Protein AF-A0A2V9JYU7-F1 (afdb_monomer_lite)

Structure (mmCIF, N/CA/C/O backbone):
data_AF-A0A2V9JYU7-F1
#
_entry.id   AF-A0A2V9JYU7-F1
#
loop_
_atom_site.group_PDB
_atom_site.id
_atom_site.type_symbol
_atom_site.label_atom_id
_atom_site.label_alt_id
_atom_site.label_comp_id
_atom_site.label_asym_id
_atom_site.label_entity_id
_atom_site.label_seq_id
_atom_site.pdbx_PDB_ins_code
_atom_site.Cartn_x
_atom_site.Cartn_y
_atom_site.Cartn_z
_atom_site.occupancy
_atom_site.B_iso_or_equiv
_atom_site.auth_seq_id
_atom_site.auth_comp_id
_atom_site.auth_asym_id
_atom_site.auth_atom_id
_atom_site.pdbx_PDB_model_num
ATOM 1 N N . MET A 1 1 ? 39.175 -6.522 -30.864 1.00 60.94 1 MET A N 1
ATOM 2 C CA . MET A 1 1 ? 38.635 -5.394 -30.064 1.00 60.94 1 MET A CA 1
ATOM 3 C C . MET A 1 1 ? 37.105 -5.390 -30.029 1.00 60.94 1 MET A C 1
ATOM 5 O O . MET A 1 1 ? 36.546 -5.251 -28.952 1.00 60.94 1 MET A O 1
ATOM 9 N N . ILE A 1 2 ? 36.440 -5.655 -31.160 1.00 68.81 2 ILE A N 1
ATOM 10 C CA . ILE A 1 2 ? 34.970 -5.699 -31.298 1.00 68.81 2 ILE A CA 1
ATOM 11 C C . ILE A 1 2 ? 34.280 -6.701 -30.350 1.00 68.81 2 ILE A C 1
ATOM 13 O O . ILE A 1 2 ? 33.350 -6.314 -29.658 1.00 68.81 2 ILE A O 1
ATOM 17 N N . VAL A 1 3 ? 34.794 -7.933 -30.214 1.00 71.50 3 VAL A N 1
ATOM 18 C CA . VAL A 1 3 ? 34.179 -8.984 -29.363 1.00 71.50 3 VAL A CA 1
ATOM 19 C C . VAL A 1 3 ? 34.144 -8.618 -27.868 1.00 71.50 3 VAL A C 1
ATOM 21 O O . VAL A 1 3 ? 33.205 -8.959 -27.151 1.00 71.50 3 VAL A O 1
ATOM 24 N N . ARG A 1 4 ? 35.158 -7.885 -27.386 1.00 67.81 4 ARG A N 1
ATOM 25 C CA . ARG A 1 4 ? 35.220 -7.416 -25.992 1.00 67.81 4 ARG A CA 1
ATOM 26 C C . ARG A 1 4 ? 34.237 -6.273 -25.742 1.00 67.81 4 ARG A C 1
ATOM 28 O O . ARG A 1 4 ? 33.577 -6.266 -24.711 1.00 67.81 4 ARG A O 1
ATOM 35 N N . ALA A 1 5 ? 34.101 -5.355 -26.699 1.00 71.88 5 ALA A N 1
ATOM 36 C CA . ALA A 1 5 ? 33.142 -4.257 -26.614 1.00 71.88 5 ALA A CA 1
ATOM 37 C C . ALA A 1 5 ? 31.688 -4.760 -26.633 1.00 71.88 5 ALA A C 1
ATOM 39 O O . ALA A 1 5 ? 30.868 -4.283 -25.853 1.00 71.88 5 ALA A O 1
ATOM 40 N N . SER A 1 6 ? 31.380 -5.778 -27.445 1.00 75.06 6 SER A N 1
ATOM 41 C CA . SER A 1 6 ? 30.048 -6.396 -27.476 1.00 75.06 6 SER A CA 1
ATOM 42 C C . SER A 1 6 ? 29.703 -7.142 -26.185 1.00 75.06 6 SER A C 1
ATOM 44 O O . SER A 1 6 ? 28.565 -7.064 -25.731 1.00 75.06 6 SER A O 1
ATOM 46 N N . LEU A 1 7 ? 30.675 -7.811 -25.553 1.00 76.31 7 LEU A N 1
ATOM 47 C CA . LEU A 1 7 ? 30.455 -8.491 -24.273 1.00 76.31 7 LEU A CA 1
ATOM 48 C C . LEU A 1 7 ? 30.183 -7.492 -23.135 1.00 76.31 7 LEU A C 1
ATOM 50 O O . LEU A 1 7 ? 29.282 -7.708 -22.329 1.00 76.31 7 LEU A O 1
ATOM 54 N N . ILE A 1 8 ? 30.924 -6.379 -23.098 1.00 78.69 8 ILE A N 1
ATOM 55 C CA . ILE A 1 8 ? 30.732 -5.313 -22.102 1.00 78.69 8 ILE A CA 1
ATOM 56 C C . ILE A 1 8 ? 29.377 -4.622 -22.304 1.00 78.69 8 ILE A C 1
ATOM 58 O O . ILE A 1 8 ? 28.662 -4.386 -21.333 1.00 78.69 8 ILE A O 1
ATOM 62 N N . GLY A 1 9 ? 28.990 -4.356 -23.556 1.00 78.88 9 GLY A N 1
ATOM 63 C CA . GLY A 1 9 ? 27.678 -3.794 -23.880 1.00 78.88 9 GLY A CA 1
ATOM 64 C C . GLY A 1 9 ? 26.524 -4.705 -23.450 1.00 78.88 9 GLY A C 1
ATOM 65 O O . GLY A 1 9 ? 25.586 -4.242 -22.807 1.00 78.88 9 GLY A O 1
ATOM 66 N N . ALA A 1 10 ? 26.619 -6.008 -23.728 1.00 77.69 10 ALA A N 1
ATOM 67 C CA . ALA A 1 10 ? 25.607 -6.979 -23.312 1.00 77.69 10 ALA A CA 1
ATOM 68 C C . ALA A 1 10 ? 25.485 -7.081 -21.781 1.00 77.69 10 ALA A C 1
ATOM 70 O O . ALA A 1 10 ? 24.376 -7.156 -21.252 1.00 77.69 10 ALA A O 1
ATOM 71 N N . LEU A 1 11 ? 26.609 -7.028 -21.059 1.00 75.44 11 LEU A N 1
ATOM 72 C CA . LEU A 1 11 ? 26.619 -7.085 -19.597 1.00 75.44 11 LEU A CA 1
ATOM 73 C C . LEU A 1 11 ? 26.020 -5.819 -18.960 1.00 75.44 11 LEU A C 1
ATOM 75 O O . LEU A 1 11 ? 25.265 -5.920 -17.995 1.00 75.44 11 LEU A O 1
ATOM 79 N N . ALA A 1 12 ? 26.299 -4.639 -19.521 1.00 73.25 12 ALA A N 1
ATOM 80 C CA . ALA A 1 12 ? 25.733 -3.375 -19.049 1.00 73.25 12 ALA A CA 1
ATOM 81 C C . ALA A 1 12 ? 24.204 -3.320 -19.225 1.00 73.25 12 ALA A C 1
ATOM 83 O O . ALA A 1 12 ? 23.492 -2.890 -18.317 1.00 73.25 12 ALA A O 1
ATOM 84 N N . VAL A 1 13 ? 23.691 -3.814 -20.356 1.00 72.44 13 VAL A N 1
ATOM 85 C CA . VAL A 1 13 ? 22.242 -3.916 -20.605 1.00 72.44 13 VAL A CA 1
ATOM 86 C C . VAL A 1 13 ? 21.596 -4.953 -19.683 1.00 72.44 13 VAL A C 1
ATOM 88 O O . VAL A 1 13 ? 20.542 -4.687 -19.106 1.00 72.44 13 VAL A O 1
ATOM 91 N N . GLY A 1 14 ? 22.243 -6.106 -19.488 1.00 63.62 14 GLY A N 1
ATOM 92 C CA . GLY A 1 14 ? 21.751 -7.159 -18.598 1.00 63.62 14 GLY A CA 1
ATOM 93 C C . GLY A 1 14 ? 21.625 -6.708 -17.140 1.00 63.62 14 GLY A C 1
ATOM 94 O O . GLY A 1 14 ? 20.621 -7.000 -16.499 1.00 63.62 14 GLY A O 1
ATOM 95 N N . LEU A 1 15 ? 22.598 -5.951 -16.624 1.00 61.28 15 LEU A N 1
ATOM 96 C CA . LEU A 1 15 ? 22.573 -5.439 -15.248 1.00 61.28 15 LEU A CA 1
ATOM 97 C C . LEU A 1 15 ? 21.563 -4.297 -15.055 1.00 61.28 15 LEU A C 1
ATOM 99 O O . LEU A 1 15 ? 20.899 -4.247 -14.022 1.00 61.28 15 LEU A O 1
ATOM 103 N N . GLY A 1 16 ? 21.400 -3.411 -16.044 1.00 59.66 16 GLY A N 1
ATOM 104 C CA . GLY A 1 16 ? 20.409 -2.328 -15.984 1.00 59.66 16 GLY A CA 1
ATOM 105 C C . GLY A 1 16 ? 18.959 -2.826 -16.005 1.00 59.66 16 GLY A C 1
ATOM 106 O O . GLY A 1 16 ? 18.095 -2.254 -15.342 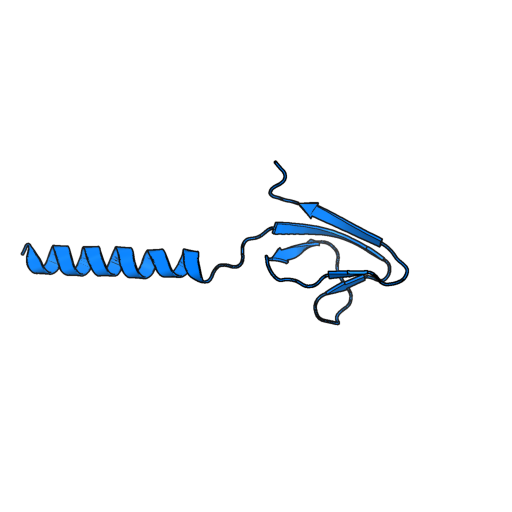1.00 59.66 16 GLY A O 1
ATOM 107 N N . ALA A 1 17 ? 18.693 -3.930 -16.709 1.00 55.69 17 ALA A N 1
ATOM 108 C CA . ALA A 1 17 ? 17.362 -4.531 -16.778 1.00 55.69 17 ALA A CA 1
ATOM 109 C C . ALA A 1 17 ? 16.900 -5.157 -15.445 1.00 55.69 17 ALA A C 1
ATOM 111 O O . ALA A 1 17 ? 15.699 -5.251 -15.198 1.00 55.69 17 ALA A O 1
ATOM 112 N N . LEU A 1 18 ? 17.826 -5.546 -14.560 1.00 53.22 18 LEU A N 1
ATOM 113 C CA . LEU A 1 18 ? 17.491 -6.176 -13.275 1.00 53.22 18 LEU A CA 1
ATOM 114 C C . LEU A 1 18 ? 16.853 -5.197 -12.278 1.00 53.22 18 LEU A C 1
ATOM 116 O O . LEU A 1 18 ? 15.971 -5.596 -11.518 1.00 53.22 18 LEU A O 1
ATOM 120 N N . SER A 1 19 ? 17.228 -3.912 -12.303 1.00 51.81 19 SER A N 1
ATOM 121 C CA . SER A 1 19 ? 16.620 -2.896 -11.426 1.00 51.81 19 SER A CA 1
ATOM 122 C C . SER A 1 19 ? 15.150 -2.625 -11.750 1.00 51.81 19 SER A C 1
ATOM 124 O O . SER A 1 19 ? 14.384 -2.290 -10.852 1.00 51.81 19 SER A O 1
ATOM 126 N N . LEU A 1 20 ? 14.741 -2.807 -13.007 1.00 53.62 20 LEU A N 1
ATOM 127 C CA . LEU A 1 20 ? 13.351 -2.620 -13.436 1.00 53.62 20 LEU A CA 1
ATOM 128 C C . LEU A 1 20 ? 12.462 -3.829 -13.114 1.00 53.62 20 LEU A C 1
ATOM 130 O O . LEU A 1 20 ? 11.244 -3.695 -13.082 1.00 53.62 20 LEU A O 1
ATOM 134 N N . LEU A 1 21 ? 13.060 -4.998 -12.869 1.00 53.47 21 LEU A N 1
ATOM 135 C CA . LEU A 1 21 ? 12.333 -6.248 -12.637 1.00 53.47 21 LEU A CA 1
ATOM 136 C C . LEU A 1 21 ? 12.124 -6.569 -11.147 1.00 53.47 21 LEU A C 1
ATOM 138 O O . LEU A 1 21 ? 11.292 -7.408 -10.818 1.00 53.47 21 LEU A O 1
ATOM 142 N N . ALA A 1 22 ? 12.865 -5.905 -10.252 1.00 54.53 22 ALA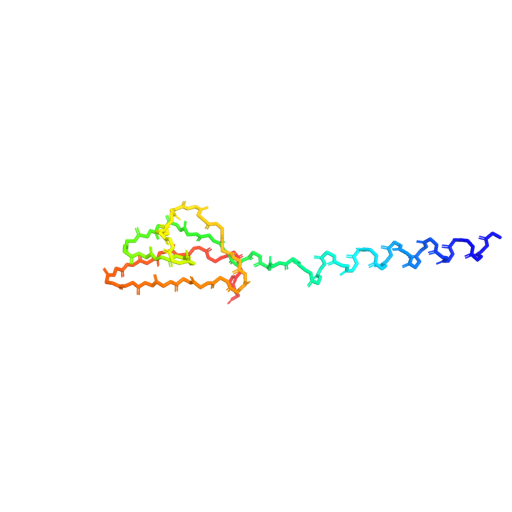 A N 1
ATOM 143 C CA . ALA A 1 22 ? 12.801 -6.117 -8.801 1.00 54.53 22 ALA A CA 1
ATOM 144 C C . ALA A 1 22 ? 12.400 -4.865 -7.996 1.00 54.53 22 ALA A C 1
ATOM 146 O O . ALA A 1 22 ? 12.231 -4.945 -6.779 1.00 54.53 22 ALA A O 1
ATOM 147 N N . GLY A 1 23 ? 12.255 -3.704 -8.642 1.00 55.66 23 GLY A N 1
ATOM 148 C CA . GLY A 1 23 ? 11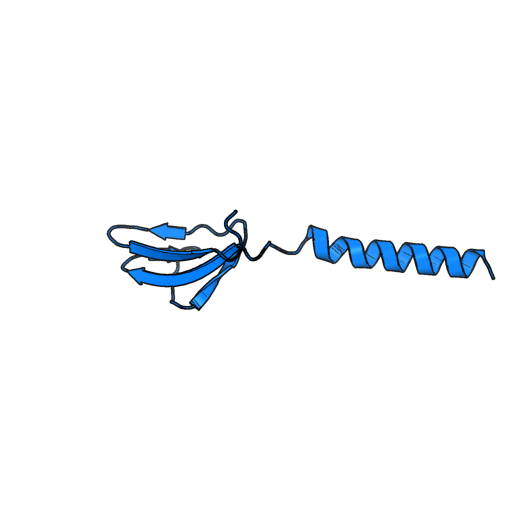.798 -2.485 -7.982 1.00 55.66 23 GLY A CA 1
ATOM 149 C C . GLY A 1 23 ? 10.286 -2.518 -7.803 1.00 55.66 23 GLY A C 1
ATOM 150 O O . GLY A 1 23 ? 9.555 -2.372 -8.780 1.00 55.66 23 GLY A O 1
ATOM 151 N N . SER A 1 24 ? 9.801 -2.699 -6.571 1.00 63.59 24 SER A N 1
ATOM 152 C CA . SER A 1 24 ? 8.382 -2.461 -6.315 1.00 63.59 24 SER A CA 1
ATOM 153 C C . SER A 1 24 ? 8.069 -0.999 -6.635 1.00 63.59 24 SER A C 1
ATOM 155 O O . SER A 1 24 ? 8.743 -0.088 -6.149 1.00 63.59 24 SER A O 1
ATOM 157 N N . ALA A 1 25 ? 7.097 -0.780 -7.520 1.00 73.25 25 ALA A N 1
ATOM 158 C CA . ALA A 1 25 ? 6.730 0.559 -7.947 1.00 73.25 25 ALA A CA 1
ATOM 159 C C . ALA A 1 25 ? 6.216 1.351 -6.739 1.00 73.25 25 ALA A C 1
ATOM 161 O O . ALA A 1 25 ? 5.344 0.869 -6.016 1.00 73.25 25 ALA A O 1
ATOM 162 N N . VAL A 1 26 ? 6.748 2.559 -6.527 1.00 79.50 26 VAL A N 1
ATOM 163 C CA . VAL A 1 26 ? 6.188 3.496 -5.547 1.00 79.50 26 VAL A CA 1
ATOM 164 C C . VAL A 1 26 ? 4.815 3.921 -6.054 1.00 79.50 26 VAL A C 1
ATOM 166 O O . VAL A 1 26 ? 4.702 4.541 -7.110 1.00 79.50 26 VAL A O 1
ATOM 169 N N . VAL A 1 27 ? 3.773 3.564 -5.311 1.00 83.38 27 VAL A N 1
ATOM 170 C CA . VAL A 1 27 ? 2.376 3.864 -5.653 1.00 83.38 27 VAL A CA 1
ATOM 171 C C . VAL A 1 27 ? 1.940 5.181 -5.011 1.00 83.38 27 VAL A C 1
ATOM 173 O O . VAL A 1 27 ? 1.141 5.925 -5.581 1.00 83.38 27 VAL A O 1
ATOM 176 N N . GLY A 1 28 ? 2.489 5.515 -3.841 1.00 86.12 28 GLY A N 1
ATOM 177 C CA . GLY A 1 28 ? 2.113 6.724 -3.119 1.00 86.12 28 GLY A CA 1
ATOM 178 C C . GLY A 1 28 ? 2.661 6.788 -1.702 1.00 86.12 28 GLY A C 1
ATOM 179 O O . GLY A 1 28 ? 3.632 6.112 -1.368 1.00 86.12 28 GLY A O 1
ATOM 180 N N . SER A 1 29 ? 2.026 7.592 -0.858 1.00 87.69 29 SER A N 1
ATOM 181 C CA . SER A 1 29 ? 2.333 7.693 0.567 1.00 87.69 29 SER A CA 1
ATOM 182 C C . SER A 1 29 ? 1.073 7.838 1.416 1.00 87.69 29 SER A C 1
ATOM 184 O O . SER A 1 29 ? 0.020 8.271 0.948 1.00 87.69 29 SER A O 1
ATOM 186 N N . VAL A 1 30 ? 1.164 7.466 2.689 1.00 89.25 30 VAL A N 1
ATOM 187 C CA . VAL A 1 30 ? 0.079 7.643 3.659 1.00 89.25 30 VAL A CA 1
ATOM 188 C C . VAL A 1 30 ? 0.128 9.066 4.201 1.00 89.25 30 VAL A C 1
ATOM 190 O O . VAL A 1 30 ? 1.087 9.443 4.866 1.00 89.25 30 VAL A O 1
ATOM 193 N N . ALA A 1 31 ? -0.912 9.857 3.954 1.00 87.94 31 ALA A N 1
ATOM 194 C CA . ALA A 1 31 ? -1.038 11.199 4.520 1.00 87.94 31 ALA A CA 1
ATOM 195 C C . ALA A 1 31 ? -1.480 11.154 5.993 1.00 87.94 31 ALA A C 1
ATOM 197 O O . ALA A 1 31 ? -1.065 11.985 6.796 1.00 87.94 31 ALA A O 1
ATOM 198 N N . GLY A 1 32 ? -2.295 10.164 6.360 1.00 86.56 32 GLY A N 1
ATOM 199 C CA . GLY A 1 32 ? -2.736 9.948 7.735 1.00 86.56 32 GLY A CA 1
ATOM 200 C C . GLY A 1 32 ? -3.541 8.663 7.886 1.00 86.56 32 GLY A C 1
ATOM 201 O O . GLY A 1 32 ? -4.042 8.112 6.903 1.00 86.56 32 GLY A O 1
ATOM 202 N N . SER A 1 33 ? -3.659 8.174 9.119 1.00 88.06 33 SER A N 1
ATOM 203 C CA . SER A 1 33 ? -4.402 6.953 9.414 1.00 88.06 33 SER A CA 1
ATOM 204 C C . SER A 1 33 ? -5.069 6.999 10.793 1.00 88.06 33 SER A C 1
ATOM 206 O O . SER A 1 33 ? -4.605 7.681 11.706 1.00 88.06 33 SER A O 1
ATOM 208 N N . LEU A 1 34 ? -6.176 6.273 10.922 1.00 91.12 34 LEU A N 1
ATOM 209 C CA . LEU A 1 34 ? -6.896 5.989 12.154 1.00 91.12 34 LEU A CA 1
ATOM 210 C C . LEU A 1 34 ? -7.291 4.512 12.113 1.00 91.12 34 LEU A C 1
ATOM 212 O O . LEU A 1 34 ? -7.979 4.097 11.184 1.00 91.12 34 LEU A O 1
ATOM 216 N N . ASN A 1 35 ? -6.859 3.720 13.097 1.00 89.31 35 ASN A N 1
ATOM 217 C CA . ASN A 1 35 ? -7.131 2.275 13.181 1.00 89.31 35 ASN A CA 1
ATOM 218 C C . ASN A 1 35 ? -6.816 1.490 11.887 1.00 89.31 35 ASN A C 1
ATOM 220 O O . ASN A 1 35 ? -7.527 0.548 11.529 1.00 89.31 35 ASN A O 1
ATOM 224 N N . ALA A 1 36 ? -5.746 1.871 11.186 1.00 90.31 36 ALA A N 1
ATOM 225 C CA . ALA A 1 36 ? -5.268 1.177 9.997 1.00 90.31 36 ALA A CA 1
ATOM 226 C C . ALA A 1 36 ? -3.946 0.457 10.277 1.00 90.31 36 ALA A C 1
ATOM 228 O O . ALA A 1 36 ? -3.141 0.886 11.109 1.00 90.31 36 ALA A O 1
ATOM 229 N N . THR A 1 37 ? -3.719 -0.643 9.569 1.00 91.19 37 THR A N 1
ATOM 230 C CA . THR A 1 37 ? -2.507 -1.449 9.674 1.00 91.19 37 THR A CA 1
ATOM 231 C C . THR A 1 37 ? -1.932 -1.787 8.308 1.00 91.19 37 THR A C 1
ATOM 233 O O . THR A 1 37 ? -2.661 -1.939 7.332 1.00 91.19 37 THR A O 1
ATOM 236 N N . MET A 1 38 ? -0.616 -1.951 8.246 1.00 89.62 38 MET A N 1
ATOM 237 C CA . MET A 1 38 ? 0.106 -2.418 7.070 1.00 89.62 38 MET A CA 1
ATOM 238 C C . MET A 1 38 ? 1.071 -3.523 7.478 1.00 89.62 38 MET A C 1
ATOM 240 O O . MET A 1 38 ? 1.863 -3.354 8.407 1.00 89.62 38 MET A O 1
ATOM 244 N N . GLY A 1 39 ? 0.956 -4.690 6.841 1.00 87.44 39 GLY A N 1
ATOM 245 C CA . GLY A 1 39 ? 1.762 -5.862 7.208 1.00 87.44 39 GLY A CA 1
ATOM 246 C C . GLY A 1 39 ? 1.610 -6.276 8.681 1.00 87.44 39 GLY A C 1
ATOM 247 O O . GLY A 1 39 ? 2.573 -6.723 9.298 1.00 87.44 39 GLY A O 1
ATOM 248 N N . GLY A 1 40 ? 0.426 -6.066 9.270 1.00 88.00 40 GLY A N 1
ATOM 249 C CA . GLY A 1 40 ? 0.134 -6.378 10.674 1.00 88.00 40 GLY A CA 1
ATOM 250 C C . GLY A 1 40 ? 0.646 -5.361 11.704 1.00 88.00 40 GLY A C 1
ATOM 251 O O . GLY A 1 40 ? 0.450 -5.573 12.900 1.00 88.00 40 GLY A O 1
ATOM 252 N N . LYS A 1 41 ? 1.274 -4.255 11.282 1.00 87.81 41 LYS A N 1
ATOM 253 C CA . LYS A 1 41 ? 1.697 -3.150 12.163 1.00 87.81 41 LYS A CA 1
ATOM 254 C C . LYS A 1 41 ? 0.806 -1.930 11.988 1.00 87.81 41 LYS A C 1
ATOM 256 O O . LYS A 1 41 ? 0.206 -1.770 10.932 1.00 87.81 41 LYS A O 1
ATOM 261 N N . ALA A 1 42 ? 0.730 -1.076 13.009 1.00 89.69 42 ALA A N 1
ATOM 262 C CA . ALA A 1 42 ? 0.029 0.203 12.913 1.00 89.69 42 ALA A CA 1
ATOM 263 C C . ALA A 1 42 ? 0.567 1.031 11.736 1.00 89.69 42 ALA A C 1
ATOM 265 O O . ALA A 1 42 ? 1.774 1.060 11.489 1.00 89.69 42 ALA A O 1
ATOM 266 N N . LEU A 1 43 ? -0.343 1.647 10.984 1.00 88.44 43 LEU A N 1
ATOM 267 C CA . LEU A 1 43 ? -0.001 2.428 9.807 1.00 88.44 43 LEU A CA 1
ATOM 268 C C . LEU A 1 43 ? 0.384 3.854 10.207 1.00 88.44 43 LEU A C 1
ATOM 270 O O . LEU A 1 43 ? -0.462 4.633 10.641 1.00 88.44 43 LEU A O 1
ATOM 274 N N . GLU A 1 44 ? 1.648 4.203 10.009 1.00 88.31 44 GLU A N 1
ATOM 275 C CA . GLU A 1 44 ? 2.183 5.527 10.329 1.00 88.31 44 GLU A CA 1
ATOM 276 C C . GLU A 1 44 ? 1.997 6.513 9.169 1.00 88.31 44 GLU A C 1
ATOM 278 O O . GLU A 1 44 ? 2.033 6.145 7.987 1.00 88.31 44 GLU A O 1
ATOM 283 N N . ALA A 1 45 ? 1.840 7.794 9.502 1.00 85.69 45 ALA A N 1
ATOM 284 C CA . ALA A 1 45 ? 1.846 8.858 8.505 1.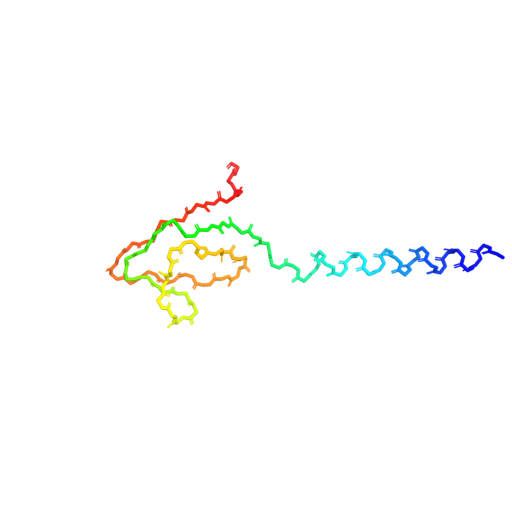00 85.69 45 ALA A CA 1
ATOM 285 C C . ALA A 1 45 ? 3.228 8.965 7.830 1.00 85.69 45 ALA A C 1
ATOM 287 O O . ALA A 1 45 ? 4.260 8.707 8.445 1.00 85.69 45 ALA A O 1
ATOM 288 N N . ASN A 1 46 ? 3.250 9.386 6.565 1.00 85.94 46 ASN A N 1
ATOM 289 C CA . ASN A 1 46 ? 4.426 9.462 5.689 1.00 85.94 46 ASN A CA 1
ATOM 290 C C . ASN A 1 46 ? 5.062 8.107 5.333 1.00 85.94 46 ASN A C 1
ATOM 292 O O . ASN A 1 46 ? 6.157 8.062 4.770 1.00 85.94 46 ASN A O 1
ATOM 296 N N . THR A 1 47 ? 4.368 6.998 5.595 1.00 85.94 47 THR A N 1
ATOM 297 C CA . THR A 1 47 ? 4.774 5.684 5.081 1.00 85.94 47 THR A CA 1
ATOM 298 C C . THR A 1 47 ? 4.666 5.676 3.558 1.00 85.94 47 THR A C 1
ATOM 300 O O . THR A 1 47 ? 3.624 6.038 3.010 1.00 85.94 47 THR A O 1
ATOM 303 N N . THR A 1 48 ? 5.735 5.274 2.869 1.00 87.69 48 THR A N 1
ATOM 304 C CA . THR A 1 48 ? 5.721 5.083 1.410 1.00 87.69 48 THR A CA 1
ATOM 305 C C . THR A 1 48 ? 5.032 3.767 1.075 1.00 87.69 48 THR A C 1
ATOM 307 O O . THR A 1 48 ? 5.329 2.749 1.690 1.00 87.69 48 THR A O 1
ATOM 310 N N . LEU A 1 49 ? 4.123 3.809 0.108 1.00 87.25 49 LEU A N 1
ATOM 311 C CA . LEU A 1 49 ? 3.365 2.668 -0.381 1.00 87.25 49 LEU A CA 1
ATOM 312 C C . LEU A 1 49 ? 4.017 2.112 -1.632 1.00 87.25 49 LEU A C 1
ATOM 314 O O . LEU A 1 49 ? 4.247 2.833 -2.611 1.00 87.25 49 LEU A O 1
ATOM 318 N N . PHE A 1 50 ? 4.238 0.812 -1.610 1.00 87.50 50 PHE A N 1
ATOM 319 C CA . PHE A 1 50 ? 4.789 0.049 -2.707 1.00 87.50 50 PHE A CA 1
ATOM 320 C C . PHE A 1 50 ? 3.729 -0.879 -3.296 1.00 87.50 50 PHE A C 1
ATOM 322 O O . PHE A 1 50 ? 2.787 -1.317 -2.630 1.00 87.50 50 PHE A O 1
ATOM 329 N N . SER A 1 51 ? 3.869 -1.186 -4.581 1.00 82.69 51 SER A N 1
ATOM 330 C CA . SER A 1 51 ? 2.988 -2.140 -5.243 1.00 82.69 51 SER A CA 1
ATOM 331 C C . SER A 1 51 ? 3.103 -3.514 -4.574 1.00 82.69 51 SER A C 1
ATOM 333 O O . SER A 1 51 ? 4.199 -4.053 -4.405 1.00 82.69 51 SER A O 1
ATOM 335 N N . GLY A 1 52 ? 1.962 -4.074 -4.174 1.00 84.88 52 GLY A N 1
ATOM 336 C CA . GLY A 1 52 ? 1.887 -5.326 -3.417 1.00 84.88 52 GLY A CA 1
ATOM 337 C C . GLY A 1 52 ? 1.768 -5.158 -1.899 1.00 84.88 52 GLY A C 1
ATOM 338 O O . GLY A 1 52 ? 1.489 -6.150 -1.220 1.00 84.88 52 GLY A O 1
ATOM 339 N N . ASP A 1 53 ? 1.899 -3.940 -1.365 1.00 87.75 53 ASP A N 1
ATOM 340 C CA . ASP A 1 53 ? 1.597 -3.680 0.042 1.00 87.75 53 ASP A CA 1
ATOM 341 C C . ASP A 1 53 ? 0.119 -3.955 0.344 1.00 87.75 53 ASP A C 1
ATOM 343 O O . ASP A 1 53 ? -0.781 -3.639 -0.440 1.00 87.75 53 ASP A O 1
ATOM 347 N N . ARG A 1 54 ? -0.142 -4.540 1.517 1.00 88.50 54 ARG A N 1
ATOM 348 C CA . ARG A 1 54 ? -1.500 -4.773 2.019 1.00 88.50 54 ARG A CA 1
ATOM 349 C C . ARG A 1 54 ? -1.815 -3.783 3.123 1.00 88.50 54 ARG A C 1
ATOM 351 O O . ARG A 1 54 ? -1.293 -3.894 4.234 1.00 88.50 54 ARG A O 1
ATOM 358 N N . LEU A 1 55 ? -2.671 -2.828 2.785 1.00 89.75 55 LEU A N 1
ATOM 359 C CA . LEU A 1 55 ? -3.251 -1.876 3.715 1.00 89.75 55 LEU A CA 1
ATOM 360 C C . LEU A 1 55 ? -4.596 -2.425 4.198 1.00 89.75 55 LEU A C 1
ATOM 362 O O . LEU A 1 55 ? -5.497 -2.674 3.400 1.00 89.75 55 LEU A O 1
ATOM 366 N N . GLU A 1 56 ? -4.724 -2.609 5.504 1.00 93.06 56 GLU A N 1
ATOM 367 C CA . GLU A 1 56 ? -5.940 -3.077 6.160 1.00 93.06 56 GLU A CA 1
ATOM 368 C C . GLU A 1 56 ? -6.507 -1.947 7.016 1.00 93.06 56 GLU A C 1
ATOM 370 O O . GLU A 1 56 ? -5.862 -1.478 7.955 1.00 93.06 56 GLU A O 1
ATOM 375 N N . VAL A 1 57 ? -7.721 -1.505 6.696 1.00 92.31 57 VAL A N 1
ATOM 376 C CA . VAL A 1 57 ? -8.472 -0.555 7.522 1.00 92.31 57 VAL A CA 1
ATOM 377 C C . VAL A 1 57 ? -9.500 -1.351 8.311 1.00 92.31 57 VAL A C 1
ATOM 379 O O . VAL A 1 57 ? -10.293 -2.082 7.722 1.00 92.31 57 VAL A O 1
ATOM 382 N N . LYS A 1 58 ? -9.455 -1.241 9.640 1.00 87.00 58 LYS A N 1
ATOM 383 C CA . LYS A 1 58 ? -10.472 -1.822 10.526 1.00 87.00 58 LYS A CA 1
ATOM 384 C C . LYS A 1 58 ? -11.617 -0.810 10.676 1.00 87.00 58 LYS A C 1
ATOM 386 O O . LYS A 1 58 ? -12.086 -0.264 9.684 1.00 87.00 58 LYS A O 1
ATOM 391 N N . ASP A 1 59 ? -12.019 -0.489 11.901 1.00 86.88 59 ASP A N 1
ATOM 392 C CA . ASP A 1 59 ? -12.997 0.566 12.183 1.00 86.88 59 ASP A CA 1
ATOM 393 C C . ASP A 1 59 ? -12.319 1.943 12.222 1.00 86.88 59 ASP A C 1
ATOM 395 O O . ASP A 1 59 ? -12.065 2.518 13.286 1.00 86.88 59 ASP A O 1
ATOM 399 N N . GLY A 1 60 ? -11.947 2.460 11.054 1.00 89.19 60 GLY A N 1
ATOM 400 C CA . GLY A 1 60 ? -11.257 3.740 10.955 1.00 89.19 60 GLY A CA 1
ATOM 401 C C . GLY A 1 60 ? -11.119 4.256 9.530 1.00 89.19 60 GLY A C 1
ATOM 402 O O . GLY A 1 60 ? -11.986 4.035 8.689 1.00 89.19 60 GLY A O 1
ATOM 403 N N . ALA A 1 61 ? -10.039 4.983 9.267 1.00 89.06 61 ALA A N 1
ATOM 404 C CA . ALA A 1 61 ? -9.799 5.618 7.978 1.00 89.06 61 ALA A CA 1
ATOM 405 C C . ALA A 1 61 ? -8.305 5.649 7.653 1.00 89.06 61 ALA A C 1
ATOM 407 O O . ALA A 1 61 ? -7.469 5.818 8.536 1.00 89.06 61 ALA A O 1
ATOM 408 N N . ALA A 1 62 ? -7.965 5.543 6.373 1.00 91.38 62 ALA A N 1
ATOM 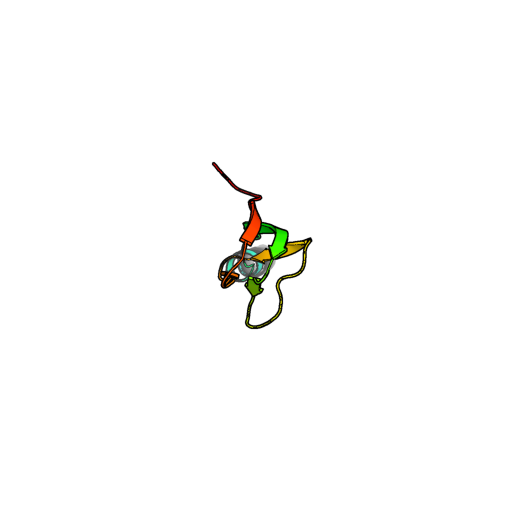409 C CA . ALA A 1 62 ? -6.622 5.800 5.874 1.00 91.38 62 ALA A CA 1
ATOM 410 C C . ALA A 1 62 ? -6.716 6.777 4.704 1.00 91.38 62 ALA A C 1
ATOM 412 O O . ALA A 1 62 ? -7.511 6.577 3.786 1.00 91.38 62 ALA A O 1
ATOM 413 N N . VAL A 1 63 ? -5.912 7.835 4.743 1.00 90.62 63 VAL A N 1
ATOM 414 C CA . VAL A 1 63 ? -5.792 8.805 3.654 1.00 90.62 63 VAL A CA 1
ATOM 415 C C . VAL A 1 63 ? -4.465 8.552 2.965 1.00 90.62 63 VAL A C 1
ATOM 417 O O . VAL A 1 63 ? -3.407 8.618 3.593 1.00 90.62 63 VAL A O 1
ATOM 420 N N . VAL A 1 64 ? -4.525 8.259 1.671 1.00 89.75 64 VAL A N 1
ATOM 421 C CA . VAL A 1 64 ? -3.360 7.926 0.851 1.00 89.75 64 VAL A CA 1
ATOM 422 C C . VAL A 1 64 ? -3.237 8.907 -0.306 1.00 89.75 64 VAL A C 1
ATOM 424 O O . VAL A 1 64 ? -4.194 9.151 -1.037 1.00 89.75 64 VAL A O 1
ATOM 427 N N . ALA A 1 65 ? -2.052 9.489 -0.453 1.00 89.50 65 ALA A N 1
ATOM 428 C CA . ALA A 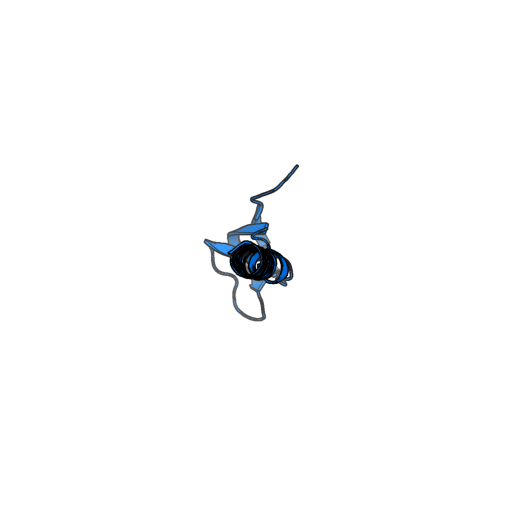1 65 ? -1.679 10.312 -1.589 1.00 89.50 65 ALA A CA 1
ATOM 429 C C . ALA A 1 65 ? -1.071 9.402 -2.658 1.00 89.50 65 ALA A C 1
ATOM 431 O O . ALA A 1 65 ? 0.011 8.849 -2.465 1.00 89.50 65 ALA A O 1
ATOM 432 N N . LEU A 1 66 ? -1.772 9.219 -3.775 1.00 86.00 66 LEU A N 1
ATOM 433 C CA . LEU A 1 66 ? -1.278 8.430 -4.902 1.00 86.00 66 LEU A CA 1
ATOM 434 C C . LEU A 1 66 ? -0.361 9.301 -5.764 1.00 86.00 66 LEU A C 1
ATOM 436 O O . LEU A 1 66 ? -0.746 10.392 -6.178 1.00 86.00 66 LEU A O 1
ATOM 440 N N . GLY A 1 67 ? 0.857 8.823 -6.021 1.00 73.69 67 GLY A N 1
ATOM 441 C CA . GLY A 1 67 ? 1.841 9.540 -6.842 1.00 73.69 67 GLY A CA 1
ATOM 442 C C . GLY A 1 67 ? 1.552 9.447 -8.341 1.00 73.69 67 GLY A C 1
ATOM 443 O O . GLY A 1 67 ? 1.983 10.304 -9.107 1.00 73.69 67 GLY A O 1
ATOM 444 N N . ALA A 1 68 ? 0.797 8.428 -8.752 1.00 66.25 68 ALA A N 1
ATOM 445 C CA . ALA A 1 68 ? 0.347 8.226 -10.120 1.00 66.25 68 ALA A CA 1
ATOM 446 C C . ALA A 1 68 ? -1.162 7.951 -10.122 1.00 66.25 68 ALA A C 1
ATOM 448 O O . ALA A 1 68 ? -1.604 6.819 -9.939 1.00 66.25 68 ALA A O 1
ATOM 449 N N . GLY A 1 69 ? -1.948 9.009 -10.300 1.00 53.69 69 GLY A N 1
ATOM 450 C CA . GLY A 1 69 ? -3.333 8.921 -10.750 1.00 53.69 69 GLY A CA 1
ATOM 451 C C . GLY A 1 69 ? -3.408 9.519 -12.150 1.00 53.69 69 GLY A C 1
ATOM 452 O O . GLY A 1 69 ? -2.942 10.641 -12.343 1.00 53.69 69 GLY A O 1
ATOM 453 N N . SER A 1 70 ? -3.924 8.760 -13.117 1.00 45.09 70 SER A N 1
ATOM 454 C CA . SER A 1 70 ? -4.339 9.287 -14.425 1.00 45.09 70 SER A CA 1
ATOM 455 C C . SER A 1 70 ? -5.802 9.686 -14.383 1.00 45.09 70 SER A C 1
ATOM 457 O O . SER A 1 70 ? -6.586 8.823 -13.920 1.00 45.09 70 SER A O 1
#

Sequence (70 aa):
MIVRASLIGALAVGLGALSLLAGSAVVGSVAGSLNATMGGKALEANTTLFSGDRLEVKDGAAVVALGAGS

pLDDT: mean 78.5, std 13.04, range [45.09, 93.06]

Radius of gyration: 19.55 Å; chains: 1; bounding box: 52×20×44 Å

Foldseek 3Di:
DVVVVVVVVVVVVVVVVVCVVPDFDFFWFWQDWDQKDWPNHDHDHRHTDGPPIDIDHDPIDTDTDTPDDD

Secondary structure (DSSP, 8-state):
-HHHHHHHHHHHHHHHHHHHHH---EEEEEEEEEEEEETTEE--TTPEEETT--EEEEEEEEEEEES---